Protein AF-A0A078MPY5-F1 (afdb_monomer_lite)

pLDDT: mean 89.06, std 10.87, range [41.44, 96.62]

Foldseek 3Di:
DPPPQQWEKEWEAEPPDDDDPCCVVFDAPEEEEDDPDPDPPVVVQVVRVVQRNHYHYYYYHLVNQQVVCVVVVHDSDPRFIWTQGPVGIDGDDD

Structure (mmCIF, N/CA/C/O backbone):
data_AF-A0A078MPY5-F1
#
_entry.id   AF-A0A078MPY5-F1
#
loop_
_atom_site.group_PDB
_atom_site.id
_atom_site.type_symbol
_atom_site.label_atom_id
_atom_site.label_alt_id
_atom_site.label_comp_id
_atom_site.label_asym_id
_atom_site.label_entity_id
_atom_site.label_seq_id
_atom_site.pdbx_PDB_ins_code
_atom_site.Cartn_x
_atom_site.Cartn_y
_atom_site.Cartn_z
_atom_site.occupancy
_atom_site.B_iso_or_equiv
_atom_site.auth_seq_id
_atom_site.auth_comp_id
_atom_site.auth_asym_id
_atom_site.auth_atom_id
_atom_site.pdbx_PDB_model_num
ATOM 1 N N . MET A 1 1 ? -1.427 -14.235 25.686 1.00 41.44 1 MET A N 1
ATOM 2 C CA . MET A 1 1 ? -1.097 -12.843 25.332 1.00 41.44 1 MET A CA 1
ATOM 3 C C . MET A 1 1 ? -0.998 -12.802 23.820 1.00 41.44 1 MET A C 1
ATOM 5 O O . MET A 1 1 ? 0.018 -13.235 23.300 1.00 41.44 1 MET A O 1
ATOM 9 N N . SER A 1 2 ? -2.078 -12.437 23.121 1.00 45.44 2 SER A N 1
ATOM 10 C CA . SER A 1 2 ? -1.955 -12.081 21.702 1.00 45.44 2 SER A CA 1
ATOM 11 C C . SER A 1 2 ? -1.267 -10.733 21.685 1.00 45.44 2 SER A C 1
ATOM 13 O O . SER A 1 2 ? -1.889 -9.735 22.044 1.00 45.44 2 SER A O 1
ATOM 15 N N . ASP A 1 3 ? 0.024 -10.732 21.378 1.00 51.84 3 ASP A N 1
ATOM 16 C CA . ASP A 1 3 ? 0.683 -9.504 20.970 1.00 51.84 3 ASP A CA 1
ATOM 17 C C . ASP A 1 3 ? -0.090 -8.971 19.762 1.00 51.84 3 ASP A C 1
ATOM 19 O O . ASP A 1 3 ? -0.399 -9.709 18.822 1.00 51.84 3 ASP A O 1
ATOM 23 N N . LEU A 1 4 ? -0.543 -7.729 19.876 1.00 54.69 4 LEU A N 1
ATOM 24 C CA . LEU A 1 4 ? -1.466 -7.083 18.955 1.00 54.69 4 LEU A CA 1
ATOM 25 C C . LEU A 1 4 ? -0.705 -6.734 17.670 1.00 54.69 4 LEU A C 1
ATOM 27 O O . LEU A 1 4 ? -0.298 -5.592 17.463 1.00 54.69 4 LEU A O 1
ATOM 31 N N . GLN A 1 5 ? -0.485 -7.724 16.805 1.00 70.31 5 GLN A N 1
ATOM 32 C CA . GLN A 1 5 ? -0.005 -7.511 15.441 1.00 70.31 5 GLN A CA 1
ATOM 33 C C . GLN A 1 5 ? -1.152 -6.937 14.602 1.00 70.31 5 GLN A C 1
ATOM 35 O O . GLN A 1 5 ? -1.763 -7.623 13.790 1.00 70.31 5 GLN A O 1
ATOM 40 N N . CYS A 1 6 ? -1.502 -5.675 14.857 1.00 87.75 6 CYS A N 1
ATOM 41 C CA . CYS A 1 6 ? -2.397 -4.920 13.992 1.00 87.75 6 CYS A CA 1
ATOM 42 C C . CYS A 1 6 ? -1.573 -4.415 12.800 1.00 87.75 6 CYS A C 1
ATOM 44 O O . CYS A 1 6 ? -0.762 -3.503 12.999 1.00 87.75 6 CYS A O 1
ATOM 46 N N . PRO A 1 7 ? -1.731 -4.984 11.592 1.00 92.19 7 PRO A N 1
ATOM 47 C CA . PRO A 1 7 ? -1.049 -4.458 10.420 1.00 92.19 7 PRO A CA 1
ATOM 48 C C . PRO A 1 7 ? -1.506 -3.037 10.125 1.00 92.19 7 PRO A C 1
ATOM 50 O O . PRO A 1 7 ? -2.662 -2.683 10.358 1.00 92.19 7 PRO A O 1
ATOM 53 N N . ALA A 1 8 ? -0.598 -2.229 9.593 1.00 95.56 8 ALA A N 1
ATOM 54 C CA . ALA A 1 8 ? -0.980 -1.019 8.888 1.00 95.56 8 ALA A CA 1
ATOM 55 C C . ALA A 1 8 ? -1.285 -1.375 7.434 1.00 95.56 8 ALA A C 1
ATOM 57 O O . ALA A 1 8 ? -0.496 -2.064 6.781 1.00 95.56 8 ALA A O 1
ATOM 58 N N . THR A 1 9 ? -2.403 -0.878 6.916 1.00 96.38 9 THR A N 1
ATOM 59 C CA . THR A 1 9 ? -2.745 -1.032 5.503 1.00 96.38 9 THR A CA 1
ATOM 60 C C . THR A 1 9 ? -2.169 0.149 4.728 1.00 96.38 9 THR A C 1
ATOM 62 O O . THR A 1 9 ? -2.552 1.301 4.919 1.00 96.38 9 THR A O 1
ATOM 65 N N . VAL A 1 10 ? -1.239 -0.124 3.825 1.00 96.31 10 VAL A N 1
ATOM 66 C CA . VAL A 1 10 ? -0.565 0.870 2.995 1.00 96.31 10 VAL A CA 1
ATOM 67 C C . VAL A 1 10 ? -1.066 0.762 1.564 1.00 96.31 10 VAL A C 1
ATOM 69 O O . VAL A 1 10 ? -0.867 -0.247 0.887 1.00 96.31 10 VAL A O 1
ATOM 72 N N . VAL A 1 11 ? -1.673 1.839 1.075 1.00 96.25 11 VAL A N 1
ATOM 73 C CA . VAL A 1 11 ? -2.042 1.989 -0.330 1.00 96.25 11 VAL A CA 1
ATOM 74 C C . VAL A 1 11 ? -0.921 2.704 -1.074 1.00 9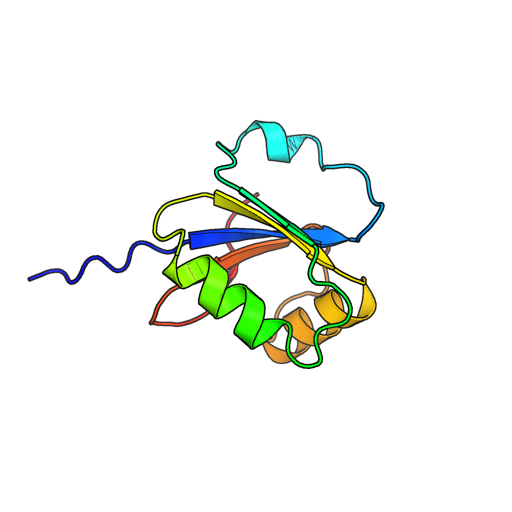6.25 11 VAL A C 1
ATOM 76 O O . VAL A 1 11 ? -0.651 3.881 -0.845 1.00 96.25 11 VAL A O 1
ATOM 79 N N . LEU A 1 12 ? -0.279 1.992 -1.991 1.00 95.25 12 LEU A N 1
ATOM 80 C CA . LEU A 1 12 ? 0.769 2.508 -2.857 1.00 95.25 12 LEU A CA 1
ATOM 81 C C . LEU A 1 12 ? 0.165 3.089 -4.135 1.00 95.25 12 LEU A C 1
ATOM 83 O O . LEU A 1 12 ? -0.473 2.373 -4.913 1.00 95.25 12 LEU A O 1
ATOM 87 N N . VAL A 1 13 ? 0.415 4.374 -4.378 1.00 95.25 13 VAL A N 1
ATOM 88 C CA . VAL A 1 13 ? -0.043 5.094 -5.575 1.00 95.25 13 VAL A CA 1
ATOM 89 C C . VAL A 1 13 ? 1.136 5.717 -6.318 1.00 95.25 13 VAL A C 1
ATOM 91 O O . VAL A 1 13 ? 2.128 6.134 -5.722 1.00 95.25 13 VAL A O 1
ATOM 94 N N . GLU A 1 14 ? 1.043 5.796 -7.642 1.00 94.25 14 GLU A N 1
ATOM 95 C CA . GLU A 1 14 ? 2.058 6.489 -8.434 1.00 94.25 14 GLU A CA 1
ATOM 96 C C . GLU A 1 14 ? 1.981 7.998 -8.168 1.00 94.25 14 GLU A C 1
ATOM 98 O O . GLU A 1 14 ? 0.898 8.591 -8.154 1.00 94.25 14 GLU A O 1
ATOM 103 N N . ARG A 1 15 ? 3.125 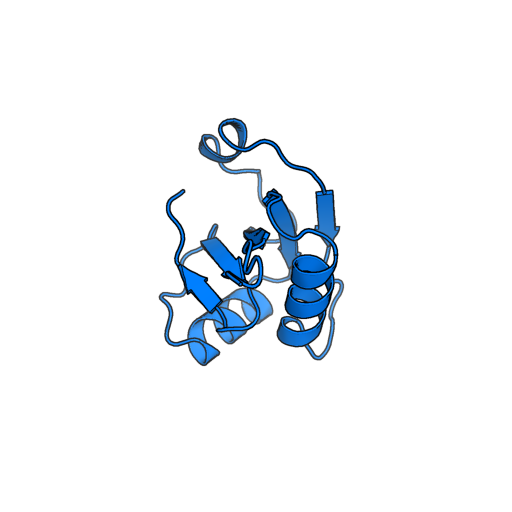8.643 -7.942 1.00 92.94 15 ARG A N 1
ATOM 104 C CA . ARG A 1 15 ? 3.163 10.087 -7.705 1.00 92.94 15 ARG A CA 1
ATOM 105 C C . ARG A 1 15 ? 2.584 10.851 -8.899 1.00 92.94 15 ARG A C 1
ATOM 107 O O . ARG A 1 15 ? 2.968 10.616 -10.039 1.00 92.94 15 ARG A O 1
ATOM 114 N N . GLY A 1 16 ? 1.678 11.788 -8.619 1.00 89.06 16 GLY A N 1
ATOM 115 C CA . GLY A 1 16 ? 0.997 12.584 -9.644 1.00 89.06 16 GLY A CA 1
ATOM 116 C C . GLY A 1 16 ? -0.134 11.846 -10.367 1.00 89.06 16 GLY A C 1
ATOM 117 O O . GLY A 1 16 ? -0.784 12.445 -11.221 1.00 89.06 16 GLY A O 1
ATOM 118 N N . SER A 1 17 ? -0.396 10.579 -10.027 1.00 89.31 17 SER A N 1
ATOM 119 C CA . SER A 1 17 ? -1.597 9.878 -10.483 1.00 89.31 17 SER A CA 1
ATOM 120 C C . SER A 1 17 ? -2.833 10.317 -9.692 1.00 89.31 17 SER A C 1
ATOM 122 O O . SER A 1 17 ? -2.733 10.798 -8.561 1.00 89.31 17 SER A O 1
ATOM 124 N N . SER A 1 18 ? -4.007 10.171 -10.304 1.00 89.06 18 SER A N 1
ATOM 125 C CA . SER A 1 18 ? -5.285 10.326 -9.611 1.00 89.06 18 SER A CA 1
ATOM 126 C C . SER A 1 18 ? -5.516 9.167 -8.645 1.00 89.06 18 SER A C 1
ATOM 128 O O . SER A 1 18 ? -5.186 8.021 -8.960 1.00 89.06 18 SER A O 1
ATOM 130 N N . ASP A 1 19 ? -6.161 9.453 -7.516 1.00 89.06 19 ASP A N 1
ATOM 131 C CA . ASP A 1 19 ? -6.613 8.409 -6.600 1.00 89.06 19 ASP A CA 1
ATOM 132 C C . ASP A 1 19 ? -7.559 7.429 -7.309 1.00 89.06 19 ASP A C 1
ATOM 134 O O . ASP A 1 19 ? -8.410 7.859 -8.094 1.00 89.06 19 ASP A O 1
ATOM 138 N N . PRO A 1 20 ? -7.455 6.120 -7.038 1.00 89.44 20 PRO A N 1
ATOM 139 C CA . PRO A 1 20 ? -8.415 5.167 -7.566 1.00 89.44 20 PRO A CA 1
ATOM 140 C C . PRO A 1 20 ? -9.774 5.324 -6.867 1.00 89.44 20 PRO A C 1
ATOM 142 O O . PRO A 1 20 ? -9.832 5.524 -5.655 1.00 89.44 20 PRO A O 1
ATOM 145 N N . ASP A 1 21 ? -10.876 5.145 -7.600 1.00 91.56 21 ASP A N 1
ATOM 146 C CA . ASP A 1 21 ? -12.242 5.336 -7.074 1.00 91.56 21 ASP A CA 1
ATOM 147 C C . ASP A 1 21 ? -12.538 4.496 -5.820 1.00 91.56 21 ASP A C 1
ATOM 149 O O . ASP A 1 21 ? -13.244 4.929 -4.905 1.00 91.56 21 ASP A O 1
ATOM 153 N N . TRP A 1 22 ? -11.973 3.286 -5.753 1.00 92.56 22 TRP A N 1
ATOM 154 C CA . TRP A 1 22 ? -12.135 2.378 -4.618 1.00 92.56 22 TRP A CA 1
ATOM 155 C C . TRP A 1 22 ? -11.439 2.870 -3.344 1.00 92.56 22 TRP A C 1
ATOM 157 O O . TRP A 1 22 ? -11.816 2.430 -2.261 1.00 92.56 22 TRP A O 1
ATOM 167 N N . LEU A 1 23 ? -10.495 3.817 -3.432 1.00 92.31 23 LEU A N 1
ATOM 168 C CA . LEU A 1 23 ? -9.804 4.369 -2.263 1.00 92.31 23 LEU A CA 1
ATOM 169 C C . LEU A 1 23 ? -10.776 5.027 -1.281 1.00 92.31 23 LEU A C 1
ATOM 171 O O . LEU A 1 23 ? -10.558 4.995 -0.075 1.00 92.31 23 LEU A O 1
ATOM 175 N N . SER A 1 24 ? -11.884 5.565 -1.797 1.00 90.81 24 SER A N 1
ATOM 176 C CA . SER A 1 24 ? -12.966 6.162 -1.004 1.00 90.81 24 SER A CA 1
ATOM 177 C C . SER A 1 24 ? -13.616 5.199 0.000 1.00 90.81 24 SER A C 1
ATOM 179 O O . SER A 1 24 ? -14.295 5.646 0.923 1.00 90.81 24 SER A O 1
ATOM 181 N N . ARG A 1 25 ? -13.409 3.883 -0.155 1.00 92.25 25 ARG A N 1
ATOM 182 C CA . ARG A 1 25 ? -13.886 2.848 0.775 1.00 92.25 25 ARG A CA 1
ATOM 183 C C . ARG A 1 25 ? -13.052 2.770 2.051 1.00 92.25 25 ARG A C 1
ATOM 185 O O . ARG A 1 25 ? -13.530 2.236 3.049 1.00 92.25 25 ARG A O 1
ATOM 192 N N . PHE A 1 26 ? -11.821 3.275 2.019 1.00 91.19 26 PHE A N 1
ATOM 193 C CA . PHE A 1 26 ? -10.904 3.246 3.148 1.00 91.19 26 PHE A CA 1
ATOM 194 C C . PHE A 1 26 ? -11.019 4.522 3.979 1.00 91.19 26 PHE A C 1
ATOM 196 O O . PHE A 1 26 ? -11.147 5.631 3.457 1.00 91.19 26 PHE A O 1
ATOM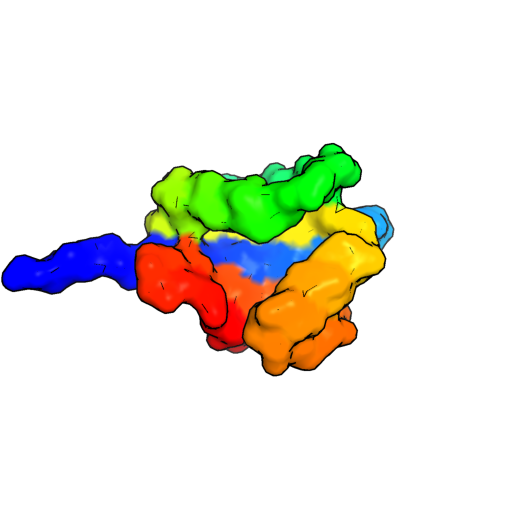 203 N N . LYS A 1 27 ? -10.895 4.375 5.300 1.00 93.50 27 LYS A N 1
ATOM 204 C CA . LYS A 1 27 ? -10.683 5.512 6.194 1.00 93.50 27 LYS A CA 1
ATOM 205 C C . LYS A 1 27 ? -9.189 5.829 6.218 1.00 93.50 27 LYS A C 1
ATOM 207 O O . LYS A 1 27 ? -8.425 5.169 6.911 1.00 93.50 27 LYS A O 1
ATOM 212 N N . ILE A 1 28 ? -8.780 6.826 5.438 1.00 95.94 28 ILE A N 1
ATOM 213 C CA . ILE A 1 28 ? -7.370 7.209 5.320 1.00 95.94 28 ILE A CA 1
ATOM 214 C C . ILE A 1 28 ? -6.947 8.051 6.528 1.00 95.94 28 ILE A C 1
ATOM 216 O O . ILE A 1 28 ? -7.435 9.165 6.711 1.00 95.94 28 ILE A O 1
ATOM 220 N N . ALA A 1 29 ? -6.025 7.522 7.329 1.00 96.62 29 ALA A N 1
ATOM 221 C CA . ALA A 1 29 ? -5.447 8.186 8.494 1.00 96.62 29 ALA A CA 1
ATOM 222 C C . ALA A 1 29 ? -4.297 9.139 8.130 1.00 96.62 29 ALA A C 1
ATOM 224 O O . ALA A 1 29 ? -4.073 10.125 8.829 1.00 96.62 29 ALA A O 1
ATOM 225 N N . GLY A 1 30 ? -3.591 8.884 7.023 1.00 95.25 30 GLY A N 1
ATOM 226 C CA . GLY A 1 30 ? -2.450 9.694 6.594 1.00 95.25 30 GLY A CA 1
ATOM 227 C C . GLY A 1 30 ? -2.124 9.550 5.109 1.00 95.25 30 GLY A C 1
ATOM 228 O O . GLY A 1 30 ? -2.430 8.532 4.483 1.00 95.25 30 GLY A O 1
ATOM 229 N N . ARG A 1 31 ? -1.508 10.589 4.534 1.00 95.81 31 ARG A N 1
ATOM 230 C CA . ARG A 1 31 ? -1.004 10.597 3.154 1.00 95.81 31 ARG A CA 1
ATOM 231 C C . ARG A 1 31 ? 0.434 11.085 3.146 1.00 95.81 31 ARG A C 1
ATOM 233 O O . ARG A 1 31 ? 0.717 12.158 3.673 1.00 95.81 31 ARG A O 1
ATOM 240 N N . PHE A 1 32 ? 1.310 10.318 2.518 1.00 94.38 32 PHE A N 1
ATOM 241 C CA . PHE A 1 32 ? 2.743 10.571 2.505 1.00 94.38 32 PHE A CA 1
ATOM 242 C C . PHE A 1 32 ? 3.269 10.525 1.081 1.00 94.38 32 PHE A C 1
ATOM 244 O O . PHE A 1 32 ? 2.829 9.713 0.271 1.00 94.38 32 PHE A O 1
ATOM 251 N N . GLU A 1 33 ? 4.243 11.376 0.791 1.00 92.25 33 GLU A N 1
ATOM 252 C CA . GLU A 1 33 ? 5.015 11.302 -0.441 1.00 92.25 33 GLU A CA 1
ATOM 253 C C . GLU A 1 33 ? 6.429 10.839 -0.093 1.00 92.25 33 GLU A C 1
ATOM 255 O O . GLU A 1 33 ? 7.173 11.534 0.599 1.00 92.25 33 GLU A O 1
ATOM 260 N N . ALA A 1 34 ? 6.813 9.659 -0.573 1.00 86.75 34 ALA A N 1
ATOM 261 C CA . ALA A 1 34 ? 8.181 9.186 -0.452 1.00 86.75 34 ALA A CA 1
ATOM 262 C C . ALA A 1 34 ? 9.033 9.901 -1.508 1.00 86.75 34 ALA A C 1
ATOM 264 O O . ALA A 1 34 ? 9.013 9.558 -2.694 1.00 86.75 34 ALA A O 1
ATOM 265 N N . ALA A 1 35 ? 9.757 10.938 -1.091 1.00 72.94 35 ALA A N 1
ATOM 266 C CA . ALA A 1 35 ? 10.601 11.742 -1.964 1.00 72.94 35 ALA A CA 1
ATOM 267 C C . ALA A 1 35 ? 11.967 11.077 -2.184 1.00 72.94 35 ALA A C 1
ATOM 269 O O . ALA A 1 35 ? 12.862 11.253 -1.366 1.00 72.94 35 ALA A O 1
ATOM 270 N N . GLY A 1 36 ? 12.131 10.325 -3.283 1.00 65.56 36 GLY A N 1
ATOM 271 C CA . GLY A 1 36 ? 13.447 9.880 -3.776 1.00 65.56 36 GLY A CA 1
ATOM 272 C C . GLY A 1 36 ? 14.309 9.166 -2.730 1.00 65.56 36 GLY A C 1
ATOM 273 O O . GLY A 1 36 ? 15.533 9.262 -2.777 1.00 65.56 36 GLY A O 1
ATOM 274 N N . SER A 1 37 ? 13.663 8.522 -1.752 1.00 59.09 37 SER A N 1
ATOM 275 C CA . SER A 1 37 ? 14.335 7.807 -0.675 1.00 59.09 37 SER A CA 1
ATOM 276 C C . SER A 1 37 ? 15.128 6.659 -1.281 1.00 59.09 37 SER A C 1
ATOM 278 O O . SER A 1 37 ? 14.572 5.841 -2.011 1.00 59.09 37 SER A O 1
ATOM 280 N N . THR A 1 38 ? 16.412 6.568 -0.937 1.00 65.44 38 THR A N 1
ATOM 281 C CA . THR A 1 38 ? 17.269 5.430 -1.297 1.00 65.44 38 THR A CA 1
ATOM 282 C C . THR A 1 38 ? 16.711 4.102 -0.761 1.00 65.44 38 THR A C 1
ATOM 284 O O . THR A 1 38 ? 17.089 3.041 -1.251 1.00 65.44 38 THR A O 1
ATOM 287 N N . ASP A 1 39 ? 15.806 4.145 0.227 1.00 85.19 39 ASP A N 1
ATOM 288 C CA . ASP A 1 39 ? 15.165 2.965 0.799 1.00 85.19 39 ASP A CA 1
ATOM 289 C C . ASP A 1 39 ? 13.678 3.204 1.118 1.00 85.19 39 ASP A C 1
ATOM 291 O O . ASP A 1 39 ? 13.281 3.528 2.242 1.00 85.19 39 ASP A O 1
ATOM 295 N N . LEU A 1 40 ? 12.837 3.036 0.095 1.00 91.19 40 LEU A N 1
ATOM 296 C CA . LEU A 1 40 ? 11.380 3.063 0.228 1.00 91.19 40 LEU A CA 1
ATOM 297 C C . LEU A 1 40 ? 10.866 1.999 1.215 1.00 91.19 40 LEU A C 1
ATOM 299 O O . LEU A 1 40 ? 9.883 2.248 1.913 1.00 91.19 40 LEU A O 1
ATOM 303 N N . SER A 1 41 ? 11.527 0.840 1.312 1.00 91.56 41 SER A N 1
ATOM 304 C CA . SER A 1 41 ? 11.101 -0.234 2.211 1.00 91.56 41 SER A CA 1
ATOM 305 C C . SER A 1 41 ? 11.160 0.207 3.672 1.00 91.56 41 SER A C 1
ATOM 307 O O . SER A 1 41 ? 10.198 0.029 4.415 1.00 91.56 41 SER A O 1
ATOM 309 N N . SER A 1 42 ? 12.267 0.837 4.068 1.00 90.69 42 SER A N 1
ATOM 310 C CA . SER A 1 42 ? 12.441 1.376 5.420 1.00 90.69 42 SER A CA 1
ATOM 311 C C . SER A 1 42 ? 11.435 2.487 5.736 1.00 90.69 42 SER A C 1
ATOM 313 O O . SER A 1 42 ? 10.829 2.489 6.808 1.00 90.69 42 SER A O 1
ATOM 315 N N . THR A 1 43 ? 11.169 3.387 4.780 1.00 92.38 43 THR A N 1
ATOM 316 C CA . THR A 1 43 ? 10.146 4.434 4.945 1.00 92.38 43 THR A CA 1
ATOM 317 C C . THR A 1 43 ? 8.764 3.842 5.220 1.00 92.38 43 THR A C 1
ATOM 319 O O . THR A 1 43 ? 8.086 4.262 6.154 1.00 92.38 43 THR A O 1
ATOM 322 N N . LEU A 1 44 ? 8.348 2.848 4.436 1.00 93.81 44 LEU A N 1
ATOM 323 C CA . LEU A 1 44 ? 7.051 2.197 4.610 1.00 93.81 44 LEU A CA 1
ATOM 324 C C . LEU A 1 44 ? 6.966 1.394 5.909 1.00 93.81 44 LEU A C 1
ATOM 326 O O . LEU A 1 44 ? 5.919 1.414 6.544 1.00 93.81 44 LEU A O 1
ATOM 330 N N . ALA A 1 45 ? 8.050 0.738 6.332 1.00 92.69 45 ALA A N 1
ATOM 331 C CA . ALA A 1 45 ? 8.098 0.048 7.619 1.00 92.69 45 ALA A CA 1
ATOM 332 C C . ALA A 1 45 ? 7.936 1.025 8.796 1.00 92.69 45 ALA A C 1
ATOM 334 O O . ALA A 1 45 ? 7.184 0.741 9.723 1.00 92.69 45 ALA A O 1
ATOM 335 N N . GLY A 1 46 ? 8.583 2.195 8.736 1.00 92.62 46 GLY A N 1
ATOM 336 C CA . GLY A 1 46 ? 8.422 3.245 9.746 1.00 92.62 46 GLY A CA 1
ATOM 337 C C . GLY A 1 46 ? 6.996 3.799 9.799 1.00 92.62 46 GLY A C 1
ATOM 338 O O . GLY A 1 46 ? 6.417 3.903 10.876 1.00 92.62 46 GLY A O 1
ATOM 339 N N . ILE A 1 47 ? 6.396 4.079 8.637 1.00 93.75 47 ILE A N 1
ATOM 340 C CA . ILE A 1 47 ? 4.993 4.512 8.560 1.00 93.75 47 ILE A CA 1
ATOM 341 C C . ILE A 1 47 ? 4.065 3.417 9.101 1.00 93.75 47 ILE A C 1
ATOM 343 O O . ILE A 1 47 ? 3.147 3.706 9.859 1.00 93.75 47 ILE A O 1
ATOM 347 N N . ALA A 1 48 ? 4.293 2.156 8.740 1.00 93.88 48 ALA A N 1
ATOM 348 C CA . ALA A 1 48 ? 3.464 1.054 9.207 1.00 93.88 48 ALA A CA 1
ATOM 349 C C . ALA A 1 48 ? 3.531 0.870 10.730 1.00 93.88 48 ALA A C 1
ATOM 351 O O . ALA A 1 48 ? 2.519 0.564 11.355 1.00 93.88 48 ALA A O 1
ATOM 352 N N . ASP A 1 49 ? 4.702 1.086 11.330 1.00 92.81 49 ASP A N 1
ATOM 353 C CA . ASP A 1 49 ? 4.878 1.025 12.780 1.00 92.81 49 ASP A CA 1
ATOM 354 C C . ASP A 1 49 ? 4.127 2.150 13.512 1.00 92.81 49 ASP A C 1
ATOM 356 O O . ASP A 1 49 ? 3.513 1.908 14.551 1.00 92.81 49 ASP A O 1
ATOM 360 N N . GLU A 1 50 ? 4.113 3.358 12.943 1.00 94.25 50 GLU A N 1
ATOM 361 C CA . GLU A 1 50 ? 3.390 4.511 13.493 1.00 94.25 50 GLU A CA 1
ATOM 362 C C . GLU A 1 50 ? 1.863 4.391 13.311 1.00 94.25 50 GLU A C 1
ATOM 364 O O . GLU A 1 50 ? 1.101 4.779 14.195 1.00 94.25 50 GLU A O 1
ATOM 369 N N . TYR A 1 51 ? 1.408 3.806 12.198 1.00 94.75 51 TYR A N 1
ATOM 370 C CA . TYR A 1 51 ? -0.007 3.722 11.800 1.00 94.75 51 TYR A CA 1
ATOM 371 C C . TYR A 1 51 ? -0.591 2.303 11.928 1.00 94.75 51 TYR A C 1
ATOM 373 O O . TYR A 1 51 ? -1.434 1.887 11.130 1.00 94.75 51 TYR A O 1
ATOM 381 N N . ARG A 1 52 ? -0.159 1.537 12.936 1.00 92.75 52 ARG A N 1
ATOM 382 C CA . ARG A 1 52 ? -0.665 0.177 13.207 1.00 92.75 52 ARG A CA 1
ATOM 383 C C . ARG A 1 52 ? -2.192 0.154 13.327 1.00 92.75 52 ARG A C 1
ATOM 385 O O . ARG A 1 52 ? -2.767 0.852 14.159 1.00 92.75 52 ARG A O 1
ATOM 392 N N . GLY A 1 53 ? -2.844 -0.701 12.539 1.00 93.75 53 GLY A N 1
ATOM 393 C CA . GLY A 1 53 ? -4.304 -0.833 12.499 1.00 93.75 53 GLY A CA 1
ATOM 394 C C . GLY A 1 53 ? -5.031 0.248 11.693 1.00 93.75 53 GLY A C 1
ATOM 395 O O . GLY A 1 53 ? -6.258 0.216 11.624 1.00 93.75 53 GLY A O 1
ATOM 396 N N . GLU A 1 54 ? -4.306 1.183 11.079 1.00 95.50 54 GLU A N 1
ATOM 397 C CA . GLU A 1 54 ? -4.864 2.262 10.266 1.00 95.50 54 GLU A CA 1
ATOM 398 C C . GLU A 1 54 ? -4.525 2.075 8.779 1.00 95.50 54 GLU A C 1
ATOM 400 O O . GLU A 1 54 ? -3.649 1.291 8.403 1.00 95.50 54 GLU A O 1
ATOM 405 N N . THR A 1 55 ? -5.232 2.804 7.908 1.00 96.31 55 THR A N 1
ATOM 406 C CA . THR A 1 55 ? -4.928 2.850 6.471 1.00 96.31 55 THR A CA 1
ATOM 407 C C . THR A 1 55 ? -4.234 4.151 6.093 1.00 96.31 55 THR A C 1
ATOM 409 O O . THR A 1 55 ? -4.709 5.238 6.420 1.00 96.31 55 THR A O 1
ATOM 412 N N . VAL A 1 56 ? -3.147 4.063 5.336 1.00 96.62 56 VAL A N 1
ATOM 413 C CA . VAL A 1 56 ? -2.390 5.218 4.840 1.00 96.62 56 VAL A CA 1
ATOM 414 C C . VAL A 1 56 ? -2.169 5.126 3.338 1.00 96.62 56 VAL A C 1
ATOM 416 O O . VAL A 1 56 ? -2.146 4.042 2.761 1.00 96.62 56 VAL A O 1
ATOM 419 N N . VAL A 1 57 ? -1.983 6.274 2.693 1.00 96.62 57 VAL A N 1
ATOM 420 C CA . VAL A 1 57 ? -1.622 6.353 1.274 1.00 96.62 57 VAL A CA 1
ATOM 421 C C . VAL A 1 57 ? -0.182 6.809 1.161 1.00 96.62 57 VAL A C 1
ATOM 423 O O . VAL A 1 57 ? 0.187 7.827 1.745 1.00 96.62 57 VAL A O 1
ATOM 426 N N . VAL A 1 58 ? 0.618 6.097 0.377 1.00 95.62 58 VAL A N 1
ATOM 427 C CA . VAL A 1 58 ? 1.996 6.479 0.085 1.00 95.62 58 VAL A CA 1
ATOM 428 C C . VAL A 1 58 ? 2.171 6.630 -1.417 1.00 95.62 58 VAL A C 1
ATOM 430 O O . VAL A 1 58 ? 1.952 5.691 -2.184 1.00 95.62 58 VAL A O 1
ATOM 433 N N . SER A 1 59 ? 2.570 7.829 -1.835 1.00 95.12 59 SER A N 1
ATOM 434 C CA . SER A 1 59 ? 2.900 8.139 -3.218 1.00 95.12 59 SER A CA 1
ATOM 435 C C . SER A 1 59 ? 4.412 8.117 -3.437 1.00 95.12 59 SER A C 1
ATOM 437 O O . SER A 1 59 ? 5.184 8.688 -2.668 1.00 95.12 59 SER A O 1
ATOM 439 N N . ALA A 1 60 ? 4.861 7.447 -4.494 1.00 93.94 60 ALA A N 1
ATOM 440 C CA . ALA A 1 60 ? 6.278 7.373 -4.853 1.00 93.94 60 ALA A CA 1
ATOM 441 C C . ALA A 1 60 ? 6.454 7.292 -6.375 1.00 93.94 60 ALA A C 1
ATOM 443 O O . ALA A 1 60 ? 5.474 7.185 -7.121 1.00 93.94 60 ALA A O 1
ATOM 444 N N . ALA A 1 61 ? 7.697 7.376 -6.854 1.00 93.00 61 ALA A N 1
ATOM 445 C CA . ALA A 1 61 ? 7.958 7.186 -8.274 1.00 93.00 61 ALA A CA 1
ATOM 446 C C . ALA A 1 61 ? 7.603 5.749 -8.678 1.00 93.00 61 ALA A C 1
ATOM 448 O O . ALA A 1 61 ? 7.864 4.794 -7.946 1.00 93.00 61 ALA A O 1
ATOM 449 N N . ARG A 1 62 ? 7.025 5.586 -9.872 1.00 92.56 62 ARG A N 1
ATOM 450 C CA . ARG A 1 62 ? 6.606 4.275 -10.381 1.00 92.56 62 ARG A CA 1
ATOM 451 C C . ARG A 1 62 ? 7.734 3.244 -10.362 1.00 92.56 62 ARG A C 1
ATOM 453 O O . ARG A 1 62 ? 7.482 2.091 -10.033 1.00 92.56 62 ARG A O 1
ATOM 460 N N . ALA A 1 63 ? 8.950 3.657 -10.721 1.00 91.50 63 ALA A N 1
ATOM 461 C CA . ALA A 1 63 ? 10.122 2.785 -10.738 1.00 91.50 63 ALA A CA 1
ATOM 462 C C . ALA A 1 63 ? 10.404 2.193 -9.348 1.00 91.50 63 ALA A C 1
ATOM 464 O O . ALA A 1 63 ? 10.489 0.974 -9.226 1.00 91.50 63 ALA A O 1
ATOM 465 N N . ASP A 1 64 ? 10.421 3.036 -8.313 1.00 93.00 64 ASP A N 1
ATOM 466 C CA . ASP A 1 64 ? 10.670 2.626 -6.926 1.00 93.00 64 ASP A CA 1
ATOM 467 C C . ASP A 1 64 ? 9.591 1.656 -6.424 1.00 93.00 64 ASP A C 1
ATOM 469 O O . ASP A 1 64 ? 9.889 0.648 -5.787 1.00 93.00 64 ASP A O 1
ATOM 473 N N . LEU A 1 65 ? 8.322 1.926 -6.755 1.00 92.94 65 LEU A N 1
ATOM 474 C CA . LEU A 1 65 ? 7.193 1.066 -6.391 1.00 92.94 65 LEU A CA 1
ATOM 475 C C . LEU A 1 65 ? 7.264 -0.304 -7.072 1.00 92.94 65 LEU A C 1
ATOM 477 O O . LEU A 1 65 ? 7.032 -1.330 -6.438 1.00 92.94 65 LEU A O 1
ATOM 481 N N . VAL A 1 66 ? 7.574 -0.331 -8.368 1.00 93.44 66 VAL A N 1
ATOM 482 C CA . VAL A 1 66 ? 7.712 -1.575 -9.135 1.00 93.44 66 VAL A CA 1
ATOM 483 C C . VAL A 1 66 ? 8.905 -2.387 -8.639 1.00 93.44 66 VAL A C 1
ATOM 485 O O . VAL A 1 66 ? 8.790 -3.604 -8.496 1.00 93.44 66 VAL A O 1
ATOM 488 N N . GLU A 1 67 ? 10.027 -1.731 -8.343 1.00 92.19 67 GLU A N 1
ATOM 489 C CA . GLU A 1 67 ? 11.208 -2.379 -7.781 1.00 92.19 67 GLU A CA 1
ATOM 490 C C . GLU A 1 67 ? 10.918 -2.971 -6.397 1.00 92.19 67 GLU A C 1
ATOM 492 O O . GLU A 1 67 ? 11.228 -4.138 -6.156 1.00 92.19 67 GLU A O 1
ATOM 497 N N . LEU A 1 68 ? 10.264 -2.209 -5.514 1.00 92.88 68 LEU A N 1
ATOM 498 C CA . LEU A 1 68 ? 9.807 -2.682 -4.208 1.00 92.88 68 LEU A CA 1
ATOM 499 C C . LEU A 1 68 ? 8.917 -3.925 -4.345 1.00 92.88 68 LEU A C 1
ATOM 501 O O . LEU A 1 68 ? 9.204 -4.951 -3.731 1.00 92.88 68 LEU A O 1
ATOM 505 N N . LEU A 1 69 ? 7.863 -3.860 -5.167 1.00 93.06 69 LEU A N 1
ATOM 506 C CA . LEU A 1 69 ? 6.953 -4.992 -5.372 1.00 93.06 69 LEU A CA 1
ATOM 507 C C . LEU A 1 69 ? 7.695 -6.209 -5.941 1.00 93.06 69 LEU A C 1
ATOM 509 O O . LEU A 1 69 ? 7.466 -7.328 -5.486 1.00 93.06 69 LEU A O 1
ATOM 513 N N . GLY A 1 70 ? 8.634 -5.997 -6.867 1.00 93.06 70 GLY A N 1
ATOM 514 C CA . GLY A 1 70 ? 9.483 -7.054 -7.415 1.00 93.06 70 GLY A CA 1
ATOM 515 C C . GLY A 1 70 ? 10.366 -7.726 -6.360 1.00 93.06 70 GLY A C 1
ATOM 516 O O . GLY A 1 70 ? 10.437 -8.954 -6.321 1.00 93.06 70 GLY A O 1
ATOM 517 N N . ARG A 1 71 ? 10.984 -6.951 -5.458 1.00 91.56 71 ARG A N 1
ATOM 518 C CA . ARG A 1 71 ? 11.771 -7.477 -4.324 1.00 91.56 71 ARG A CA 1
ATOM 519 C C . ARG A 1 71 ? 10.913 -8.289 -3.346 1.00 91.56 71 ARG A C 1
ATOM 521 O O . ARG A 1 71 ? 11.413 -9.241 -2.757 1.00 91.56 71 ARG A O 1
ATOM 528 N N . LEU A 1 72 ? 9.632 -7.943 -3.210 1.00 90.50 72 LEU A N 1
ATOM 529 C CA . LEU A 1 72 ? 8.649 -8.680 -2.406 1.00 90.50 72 LEU A CA 1
ATOM 530 C C . LEU A 1 72 ? 8.050 -9.898 -3.138 1.00 90.50 72 LEU A C 1
ATOM 532 O O . LEU A 1 72 ? 7.223 -10.607 -2.570 1.00 90.50 72 LEU A O 1
ATOM 536 N N . GLY A 1 73 ? 8.427 -10.147 -4.398 1.00 92.69 73 GLY A N 1
ATOM 537 C CA . GLY A 1 73 ? 7.851 -11.221 -5.216 1.00 92.69 73 GLY A CA 1
ATOM 538 C C . GLY A 1 73 ? 6.392 -10.975 -5.619 1.00 92.69 73 GLY A C 1
ATOM 539 O O . GLY A 1 73 ? 5.679 -11.916 -5.969 1.00 92.69 73 GLY A O 1
ATOM 540 N N . LEU A 1 74 ? 5.933 -9.723 -5.563 1.00 90.19 74 LEU A N 1
ATOM 541 C CA . LEU A 1 74 ? 4.569 -9.317 -5.876 1.00 90.19 74 LEU A CA 1
ATOM 542 C C . LEU A 1 74 ? 4.446 -8.824 -7.318 1.00 90.19 74 LEU A C 1
ATOM 544 O O . LEU A 1 74 ? 5.390 -8.324 -7.931 1.00 90.19 74 LEU A O 1
ATOM 548 N N . ALA A 1 75 ? 3.238 -8.936 -7.870 1.00 87.62 75 ALA A N 1
ATOM 549 C CA . ALA A 1 75 ? 2.952 -8.393 -9.189 1.00 87.62 75 ALA A CA 1
ATOM 550 C C . ALA A 1 75 ? 3.093 -6.864 -9.172 1.00 87.62 75 ALA A C 1
ATOM 552 O O . ALA A 1 75 ? 2.501 -6.191 -8.331 1.00 87.62 75 ALA A O 1
ATOM 553 N N . ALA A 1 76 ? 3.809 -6.318 -10.155 1.00 84.44 76 ALA A N 1
ATOM 554 C CA . ALA A 1 76 ? 4.019 -4.885 -10.359 1.00 84.44 76 ALA A CA 1
ATOM 555 C C . ALA A 1 76 ? 2.751 -4.160 -10.866 1.00 84.44 76 ALA A C 1
ATOM 557 O O . ALA A 1 76 ? 2.738 -3.557 -11.942 1.00 84.44 76 ALA A O 1
ATOM 558 N N . ARG A 1 77 ? 1.647 -4.266 -10.120 1.00 88.31 77 ARG A N 1
ATOM 559 C CA . ARG A 1 77 ? 0.371 -3.605 -10.406 1.00 88.31 77 ARG A CA 1
ATOM 560 C C . ARG A 1 77 ? 0.185 -2.449 -9.439 1.00 88.31 77 ARG A C 1
ATOM 562 O O . ARG A 1 77 ? 0.257 -2.644 -8.236 1.00 88.31 77 ARG A O 1
ATOM 569 N N . LEU A 1 78 ? -0.064 -1.267 -9.989 1.00 90.44 78 LEU A N 1
ATOM 570 C CA . LEU A 1 78 ? -0.386 -0.063 -9.234 1.00 90.44 78 LEU A CA 1
ATOM 571 C C . LEU A 1 78 ? -1.780 0.427 -9.637 1.00 90.44 78 LEU A C 1
ATOM 573 O O . LEU A 1 78 ? -2.119 0.319 -10.821 1.00 90.44 78 LEU A O 1
ATOM 577 N N . PRO A 1 79 ? -2.561 0.995 -8.706 1.00 93.00 79 PRO A N 1
ATOM 578 C CA . PRO A 1 79 ? -2.277 1.094 -7.271 1.00 93.00 79 PRO A CA 1
ATOM 579 C C . PRO A 1 79 ? -2.276 -0.276 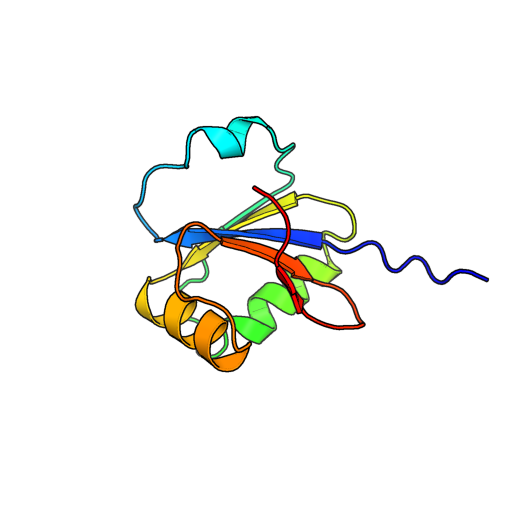-6.565 1.00 93.00 79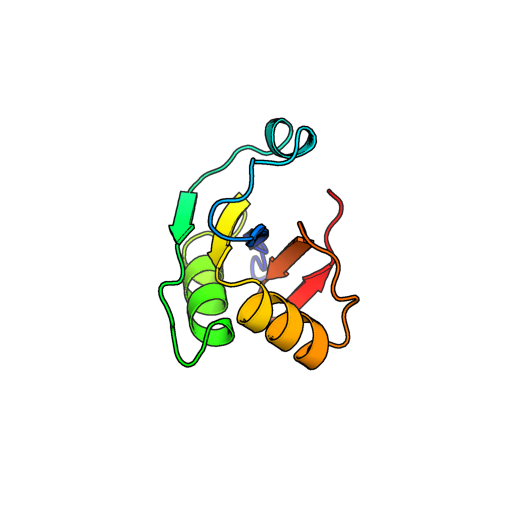 PRO A C 1
ATOM 581 O O . PRO A 1 79 ? -2.971 -1.193 -6.999 1.00 93.00 79 PRO A O 1
ATOM 584 N N . ALA A 1 80 ? -1.459 -0.423 -5.518 1.00 94.00 80 ALA A N 1
ATOM 585 C CA . ALA A 1 80 ? -1.332 -1.657 -4.731 1.00 94.00 80 ALA A CA 1
ATOM 586 C C . ALA A 1 80 ? -1.757 -1.421 -3.281 1.00 94.00 80 ALA A C 1
ATOM 588 O O . ALA A 1 80 ? -1.577 -0.324 -2.763 1.00 94.00 80 ALA A O 1
ATOM 589 N N . VAL A 1 81 ? -2.279 -2.452 -2.620 1.00 95.12 81 VAL A N 1
ATOM 590 C CA . VAL A 1 81 ? -2.633 -2.410 -1.196 1.00 95.12 81 VAL A CA 1
ATOM 591 C C . VAL A 1 81 ? -1.839 -3.494 -0.482 1.00 95.12 81 VAL A C 1
ATOM 593 O O . VAL A 1 81 ? -1.851 -4.653 -0.904 1.00 95.12 81 VAL A O 1
ATOM 596 N N . LEU A 1 82 ? -1.111 -3.107 0.561 1.00 95.00 82 LEU A N 1
ATOM 597 C CA . LEU A 1 82 ? -0.253 -3.991 1.338 1.00 95.00 82 LEU A CA 1
ATOM 598 C C . LEU A 1 82 ? -0.595 -3.866 2.816 1.00 95.00 82 LEU A C 1
ATOM 600 O O . LEU A 1 82 ? -0.677 -2.757 3.327 1.00 95.00 82 LEU A O 1
ATOM 604 N N . ASP A 1 83 ? -0.718 -4.989 3.507 1.00 95.69 83 ASP A N 1
ATOM 605 C CA . ASP A 1 83 ? -0.626 -5.002 4.962 1.00 95.69 83 ASP A CA 1
ATOM 606 C C . ASP A 1 83 ? 0.840 -5.165 5.353 1.00 95.69 83 ASP A C 1
ATOM 608 O O . ASP A 1 83 ? 1.535 -6.053 4.842 1.00 95.69 83 ASP A O 1
ATOM 612 N N . ILE A 1 84 ? 1.295 -4.306 6.260 1.00 94.56 84 ILE A N 1
ATOM 613 C CA . ILE A 1 84 ? 2.655 -4.312 6.788 1.00 94.56 84 ILE A CA 1
ATOM 614 C C . ILE A 1 84 ? 2.585 -4.440 8.310 1.00 94.56 84 ILE A C 1
ATOM 616 O O . ILE A 1 84 ? 1.951 -3.629 8.988 1.00 94.56 84 ILE A O 1
ATOM 620 N N . ASP A 1 85 ? 3.242 -5.465 8.846 1.00 91.62 85 ASP A N 1
ATOM 621 C CA . ASP A 1 85 ? 3.428 -5.687 10.278 1.00 91.62 85 ASP A CA 1
ATOM 622 C C . ASP A 1 85 ? 4.805 -6.309 10.573 1.00 91.62 85 ASP A C 1
ATOM 624 O O . ASP A 1 85 ? 5.694 -6.353 9.721 1.00 91.62 85 ASP A O 1
ATOM 628 N N . ALA A 1 86 ? 5.001 -6.759 11.814 1.00 86.44 86 ALA A N 1
ATOM 629 C CA . ALA A 1 86 ? 6.254 -7.360 12.259 1.00 86.44 86 ALA A CA 1
ATOM 630 C C . ALA A 1 86 ? 6.558 -8.723 11.603 1.00 86.44 86 ALA A C 1
ATOM 632 O O . ALA A 1 86 ? 7.723 -9.118 11.585 1.00 86.44 86 ALA A O 1
ATOM 633 N N . ASP A 1 87 ? 5.554 -9.422 11.061 1.00 87.94 87 ASP A N 1
ATOM 634 C CA . ASP A 1 87 ? 5.754 -10.683 10.331 1.00 87.94 87 ASP A CA 1
ATOM 635 C C . ASP A 1 87 ? 6.139 -10.434 8.871 1.00 87.94 87 ASP A C 1
ATOM 637 O O . ASP A 1 87 ? 6.675 -11.313 8.192 1.00 87.94 87 ASP A O 1
ATOM 641 N N . GLY A 1 88 ? 5.891 -9.217 8.390 1.00 90.25 88 GLY A N 1
ATOM 642 C CA . GLY A 1 88 ? 6.350 -8.736 7.109 1.00 90.25 88 GLY A CA 1
ATOM 643 C C . GLY A 1 88 ? 5.232 -8.088 6.309 1.00 90.25 88 GLY A C 1
ATOM 644 O O . GLY A 1 88 ? 4.413 -7.331 6.821 1.00 90.25 88 GLY A O 1
ATOM 645 N N . TRP A 1 89 ? 5.271 -8.331 5.003 1.00 93.81 89 TRP A N 1
ATOM 646 C CA . TRP A 1 89 ? 4.522 -7.573 4.012 1.00 93.81 89 TRP A CA 1
ATOM 647 C C . TRP A 1 89 ? 3.678 -8.535 3.196 1.00 93.81 89 TRP A C 1
ATOM 649 O O . TRP A 1 89 ? 4.199 -9.512 2.653 1.00 93.81 89 TRP A O 1
ATOM 659 N N . ARG A 1 90 ? 2.381 -8.258 3.077 1.00 93.69 90 ARG A N 1
ATOM 660 C CA . ARG A 1 90 ? 1.455 -9.112 2.326 1.00 93.69 90 ARG A CA 1
ATOM 661 C C . ARG A 1 90 ? 0.482 -8.283 1.492 1.00 93.69 90 ARG A C 1
ATOM 663 O O . ARG A 1 90 ? 0.088 -7.204 1.924 1.00 93.69 90 ARG A O 1
ATOM 670 N N . PRO A 1 91 ? 0.053 -8.774 0.318 1.00 92.88 91 PRO A N 1
ATOM 671 C CA . PRO A 1 91 ? -1.042 -8.162 -0.420 1.00 92.88 91 PRO A CA 1
ATOM 672 C C . PRO A 1 91 ? -2.320 -8.136 0.411 1.00 92.88 91 PRO A C 1
ATOM 674 O O . PRO A 1 91 ? -2.690 -9.144 1.015 1.00 92.88 91 PRO A O 1
ATOM 677 N N . ALA A 1 92 ? -3.011 -7.007 0.370 1.00 88.25 92 ALA A N 1
ATOM 678 C CA . ALA A 1 92 ? -4.331 -6.825 0.947 1.00 88.25 92 ALA A CA 1
ATOM 679 C C . ALA A 1 92 ? -5.356 -6.522 -0.166 1.00 88.25 92 ALA A C 1
ATOM 681 O O . ALA A 1 92 ? -4.983 -6.091 -1.263 1.00 88.25 92 ALA A O 1
ATOM 682 N N . PRO A 1 93 ? -6.650 -6.803 0.061 1.00 84.69 93 PRO A N 1
ATOM 683 C CA . PRO A 1 93 ? -7.699 -6.480 -0.899 1.00 84.69 93 PRO A CA 1
ATOM 684 C C . PRO A 1 93 ? -7.885 -4.960 -1.043 1.00 84.69 93 PRO A C 1
ATOM 686 O O . PRO A 1 93 ? -7.732 -4.215 -0.077 1.00 84.69 93 PRO A O 1
ATOM 689 N N . ALA A 1 94 ? -8.242 -4.530 -2.257 1.00 79.19 94 ALA A N 1
ATOM 690 C CA . ALA A 1 94 ? -8.576 -3.147 -2.617 1.00 79.19 94 ALA A CA 1
ATOM 691 C C . ALA A 1 94 ? -10.095 -2.898 -2.665 1.00 79.19 94 ALA A C 1
ATOM 693 O O . ALA A 1 94 ? -10.847 -3.846 -2.999 1.00 79.19 94 ALA A O 1
#

Sequence (94 aa):
MSDLQCPATVVLVERGSSDPDWLSRFKIAGRFEAAGSTDLSSTLAGIADEYRGETVVVSAARADLVELLGRLGLAARLPAVLDIDADGWRPAPA

Radius of g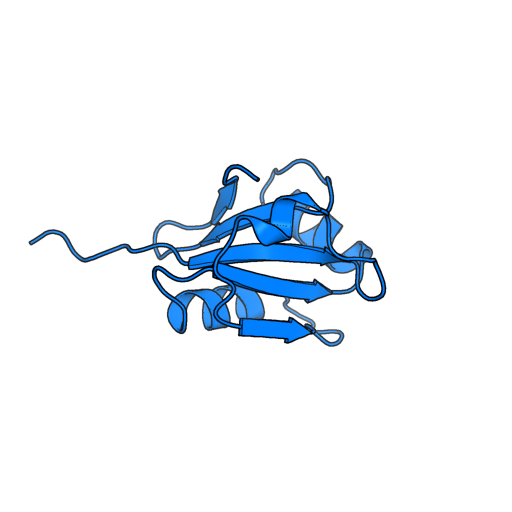yration: 12.5 Å; chains: 1; bounding box: 31×25×36 Å

Secondary structure (DSSP, 8-state):
------PEEEEEEETTPPPPGGGGGS-EEEEEE--S-S-HHHHHHHHHHHTTTSEEEEEE-HHHHHHHHHHTT----SSEEEEEETTEEEE---

Organism: NCBI:txid1461584